Protein AF-A0A962E2M3-F1 (afdb_monomer)

Nearest PDB structures (foldseek):
  4b31-assembly1_B  TM=7.468E-01  e=2.258E-01  Mycothermus thermophilus
  4aul-assembly1_B  TM=7.492E-01  e=2.763E-01  Mycothermus thermophilus
  7vn0-assembly1_D  TM=7.448E-01  e=2.956E-01  Mycothermus thermophilus
  5xzm-assembly1_B  TM=7.473E-01  e=2.763E-01  Mycothermus thermophilus
  3qq1-assembly1_D  TM=5.057E-01  e=2.550E+00  Neisseria meningitidis MC58

Sequence (60 aa):
MKILYGVQGTGNGHISRARAMQKEFAKTDIEVDWLFSGRDKDKYFCMKDFKNSDYRKGLT

Mean predicted aligned error: 2.99 Å

Solvent-accessible surface area (backbone atoms only — not comparable to full-atom values): 3658 Å² total; per-residue (Å²): 97,81,45,82,48,79,37,65,45,71,44,69,68,47,52,54,52,50,50,57,48,49,62,56,42,72,76,53,84,51,46,59,39,32,39,38,21,49,52,64,77,87,79,60,75,87,59,84,81,56,56,70,61,48,78,34,71,54,98,118

Radius of gyration: 11.07 Å; Cα contacts (8 Å, |Δi|>4): 85; chains: 1; bounding box: 22×22×30 Å

Structure (mmCIF, N/CA/C/O backbone):
data_AF-A0A962E2M3-F1
#
_entry.id   AF-A0A962E2M3-F1
#
loop_
_atom_site.group_PDB
_atom_site.id
_atom_site.type_symbol
_atom_site.label_atom_id
_atom_site.label_alt_id
_atom_site.label_comp_id
_atom_site.label_asym_id
_atom_site.label_entity_id
_atom_site.label_seq_id
_atom_site.pdbx_PDB_ins_code
_atom_site.Cartn_x
_atom_site.Cartn_y
_atom_site.Cartn_z
_atom_site.occupancy
_atom_site.B_iso_or_equiv
_atom_site.auth_seq_id
_atom_site.auth_comp_id
_atom_site.auth_asym_id
_atom_site.auth_atom_id
_atom_site.pdbx_PDB_model_num
ATOM 1 N N . MET A 1 1 ? -8.280 3.938 15.823 1.00 83.31 1 MET A N 1
ATOM 2 C CA . MET A 1 1 ? -7.851 5.099 14.988 1.00 83.31 1 MET A CA 1
ATOM 3 C C . MET A 1 1 ? -7.546 4.599 13.577 1.00 83.31 1 MET A C 1
ATOM 5 O O . MET A 1 1 ? -7.076 3.474 13.477 1.00 83.31 1 MET A O 1
ATOM 9 N N . LYS A 1 2 ? -7.801 5.383 12.517 1.00 93.44 2 LYS A N 1
ATOM 10 C CA . LYS A 1 2 ? -7.463 5.016 11.124 1.00 93.44 2 LYS A CA 1
ATOM 11 C C . LYS A 1 2 ? -6.301 5.858 10.599 1.00 93.44 2 LYS A C 1
ATOM 13 O O . LYS A 1 2 ? -6.317 7.076 10.772 1.00 93.44 2 LYS A O 1
ATOM 18 N N . ILE A 1 3 ? -5.321 5.220 9.964 1.00 95.81 3 ILE A N 1
ATOM 19 C CA . ILE A 1 3 ? -4.162 5.874 9.339 1.00 95.81 3 ILE A CA 1
ATOM 20 C C . ILE A 1 3 ? -4.066 5.441 7.875 1.00 95.81 3 ILE A C 1
ATOM 22 O O . ILE A 1 3 ? -4.125 4.253 7.575 1.00 95.81 3 ILE A O 1
ATOM 26 N N . LEU A 1 4 ? -3.834 6.398 6.977 1.00 95.94 4 LEU A N 1
ATOM 27 C CA . LEU A 1 4 ? -3.373 6.115 5.619 1.00 95.94 4 LEU A CA 1
ATOM 28 C C . LEU A 1 4 ? -1.839 6.163 5.593 1.00 95.94 4 LEU A C 1
ATOM 30 O O . LEU A 1 4 ? -1.249 7.215 5.849 1.00 95.94 4 LEU A O 1
ATOM 34 N N . TYR A 1 5 ? -1.187 5.043 5.279 1.00 96.12 5 TYR A N 1
ATOM 35 C CA . TYR A 1 5 ? 0.271 4.940 5.197 1.00 96.12 5 TYR A CA 1
ATOM 36 C C . TYR A 1 5 ? 0.723 4.849 3.734 1.00 96.12 5 TYR A C 1
ATOM 38 O O . TYR A 1 5 ? 0.606 3.810 3.079 1.00 96.12 5 TYR A O 1
ATOM 46 N N . GLY A 1 6 ? 1.282 5.946 3.219 1.00 95.44 6 GLY A N 1
ATOM 47 C CA . GLY A 1 6 ? 1.845 6.016 1.870 1.00 95.44 6 GLY A CA 1
ATOM 48 C C . GLY A 1 6 ? 3.283 5.495 1.799 1.00 95.44 6 GLY A C 1
ATOM 49 O O . GLY A 1 6 ? 4.146 5.907 2.572 1.00 95.44 6 GLY A O 1
ATOM 50 N N . VAL A 1 7 ? 3.567 4.619 0.836 1.00 95.19 7 VAL A N 1
ATOM 51 C CA . VAL A 1 7 ? 4.894 4.044 0.592 1.00 95.19 7 VAL A CA 1
ATOM 52 C C . VAL A 1 7 ? 5.285 4.259 -0.865 1.00 95.19 7 VAL A C 1
ATOM 54 O O . VAL A 1 7 ? 4.769 3.612 -1.778 1.00 95.19 7 VAL A O 1
ATOM 57 N N . GLN A 1 8 ? 6.276 5.122 -1.090 1.00 93.62 8 GLN A N 1
ATOM 58 C CA . GLN A 1 8 ? 6.918 5.230 -2.396 1.00 93.62 8 GLN A CA 1
ATOM 59 C C . GLN A 1 8 ? 7.783 3.989 -2.635 1.00 93.62 8 GLN A C 1
ATOM 61 O O . GLN A 1 8 ? 8.912 3.879 -2.159 1.00 93.62 8 GLN A O 1
ATOM 66 N N . GLY A 1 9 ? 7.246 3.046 -3.390 1.00 91.75 9 GLY A N 1
ATOM 67 C CA . GLY A 1 9 ? 7.845 1.774 -3.744 1.00 91.75 9 GLY A CA 1
ATOM 68 C C . GLY A 1 9 ? 8.890 1.846 -4.848 1.00 91.75 9 GLY A C 1
ATOM 69 O O . GLY A 1 9 ? 9.209 0.801 -5.380 1.00 91.75 9 GLY A O 1
ATOM 70 N N . THR A 1 10 ? 9.462 2.996 -5.221 1.00 90.56 10 THR A N 1
ATOM 71 C CA . THR A 1 10 ? 10.527 3.037 -6.249 1.00 90.56 10 THR A CA 1
ATOM 72 C C . THR A 1 10 ? 11.775 2.247 -5.833 1.00 90.56 10 THR A C 1
ATOM 74 O O . THR A 1 10 ? 12.454 1.697 -6.696 1.00 90.56 10 THR A O 1
ATOM 77 N N . GLY A 1 11 ? 12.029 2.077 -4.527 1.00 88.56 11 GLY A N 1
ATOM 78 C CA . GLY A 1 11 ? 13.110 1.250 -3.975 1.00 88.56 11 GLY A CA 1
ATOM 79 C C . GLY A 1 11 ? 12.652 0.272 -2.883 1.00 88.56 11 GLY A C 1
ATOM 80 O O . GLY A 1 11 ? 11.747 0.563 -2.101 1.00 88.56 11 GLY A O 1
ATOM 81 N N . ASN A 1 12 ? 13.328 -0.879 -2.772 1.00 91.38 12 ASN A N 1
ATOM 82 C CA . ASN A 1 12 ? 12.964 -1.927 -1.802 1.00 91.38 12 ASN A CA 1
ATOM 83 C C . ASN A 1 12 ? 13.190 -1.502 -0.337 1.00 91.38 12 ASN A C 1
ATOM 85 O O . ASN A 1 12 ? 12.540 -2.028 0.563 1.00 91.38 12 ASN A O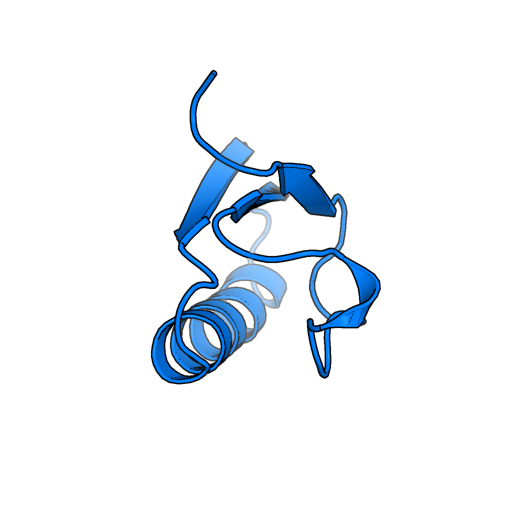 1
ATOM 89 N N . GLY A 1 13 ? 14.071 -0.526 -0.083 1.00 93.7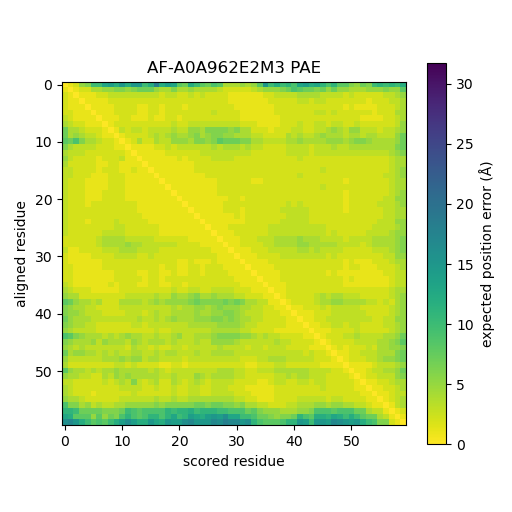5 13 GLY A N 1
ATOM 90 C CA . GLY A 1 13 ? 14.314 -0.001 1.265 1.00 93.75 13 GLY A CA 1
ATOM 91 C C . GLY A 1 13 ? 13.069 0.622 1.906 1.00 93.75 13 GLY A C 1
ATOM 92 O O . GLY A 1 13 ? 12.856 0.476 3.108 1.00 93.75 13 GLY A O 1
ATOM 93 N N . HIS A 1 14 ? 12.204 1.258 1.111 1.00 94.44 14 HIS A N 1
ATOM 94 C CA . HIS A 1 14 ? 10.963 1.862 1.607 1.00 94.44 14 HIS A CA 1
ATOM 95 C C . HIS A 1 14 ? 9.944 0.795 2.006 1.00 94.44 14 HIS A C 1
ATOM 97 O O . HIS A 1 14 ? 9.363 0.877 3.084 1.00 94.44 14 HIS A O 1
ATOM 103 N N . ILE A 1 15 ? 9.812 -0.253 1.191 1.00 93.56 15 ILE A N 1
ATOM 104 C CA . ILE A 1 15 ? 8.939 -1.401 1.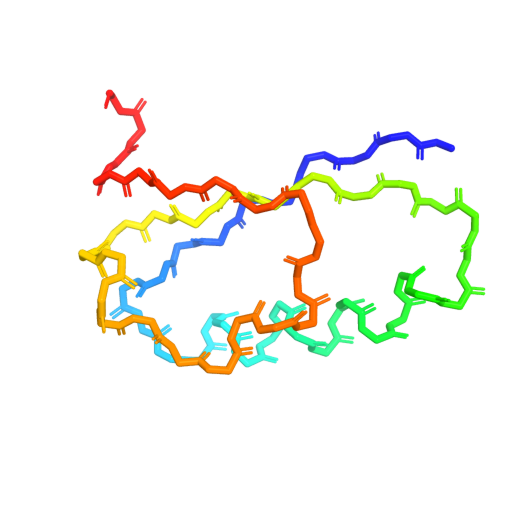470 1.00 93.56 15 ILE A CA 1
ATOM 105 C C . ILE A 1 15 ? 9.423 -2.144 2.725 1.00 93.56 15 ILE A C 1
ATOM 107 O O . ILE A 1 15 ? 8.624 -2.494 3.591 1.00 93.56 15 ILE A O 1
ATOM 111 N N . SER A 1 16 ? 10.738 -2.331 2.879 1.00 94.62 16 SER A N 1
ATOM 112 C CA . SER A 1 16 ? 11.316 -2.967 4.070 1.00 94.62 16 SER A CA 1
ATOM 113 C C . SER A 1 16 ? 11.019 -2.195 5.357 1.00 94.62 16 SER A C 1
ATOM 115 O O . SER A 1 16 ? 10.657 -2.816 6.358 1.00 94.62 16 SER A O 1
ATOM 117 N N . ARG A 1 17 ? 11.119 -0.858 5.337 1.00 95.31 17 ARG A N 1
ATOM 118 C CA . ARG A 1 17 ? 10.760 -0.006 6.485 1.00 95.31 17 ARG A CA 1
ATOM 119 C C . ARG A 1 17 ? 9.258 -0.020 6.763 1.00 95.31 17 ARG A C 1
ATOM 121 O O . ARG A 1 17 ? 8.861 -0.198 7.909 1.00 95.31 17 ARG A O 1
ATOM 128 N N . ALA A 1 18 ? 8.433 0.072 5.722 1.00 95.75 18 ALA A N 1
ATOM 129 C CA . ALA A 1 18 ? 6.982 -0.062 5.830 1.00 95.75 18 ALA A CA 1
ATOM 130 C C . ALA A 1 18 ? 6.580 -1.393 6.482 1.00 95.75 18 ALA A C 1
ATOM 132 O O . ALA A 1 18 ? 5.717 -1.427 7.350 1.00 95.75 18 ALA A O 1
ATOM 133 N N . ARG A 1 19 ? 7.262 -2.492 6.144 1.00 95.25 19 ARG A N 1
ATOM 134 C CA . ARG A 1 19 ? 7.012 -3.803 6.753 1.00 95.25 19 ARG A CA 1
ATOM 135 C C . ARG A 1 19 ? 7.395 -3.853 8.231 1.00 95.25 19 ARG A C 1
ATOM 137 O O . ARG A 1 19 ? 6.704 -4.502 9.009 1.00 95.25 19 ARG A O 1
ATOM 144 N N . ALA A 1 20 ? 8.484 -3.192 8.626 1.00 96.06 20 ALA A N 1
ATOM 145 C CA . ALA A 1 20 ? 8.825 -3.061 10.042 1.00 96.06 20 ALA A CA 1
ATOM 146 C C . ALA A 1 20 ? 7.708 -2.325 10.801 1.00 96.06 20 ALA A C 1
ATOM 148 O O . ALA A 1 20 ? 7.276 -2.799 11.844 1.00 96.06 20 ALA A O 1
ATOM 149 N N . MET A 1 21 ? 7.164 -1.252 10.217 1.00 96.31 21 MET A N 1
ATOM 150 C CA . MET A 1 21 ? 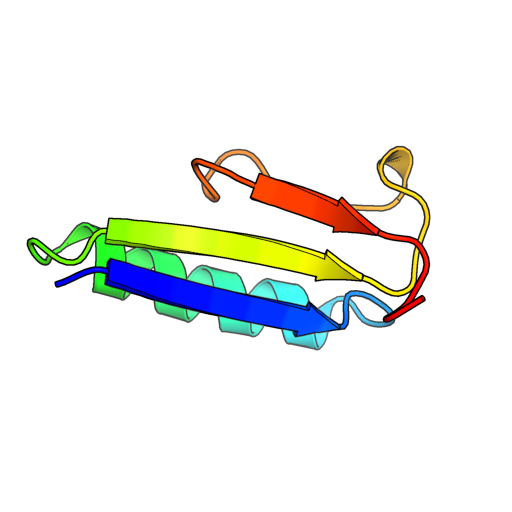6.013 -0.541 10.782 1.00 96.31 21 MET A CA 1
ATOM 151 C C . MET A 1 21 ? 4.752 -1.409 10.837 1.00 96.31 21 MET A C 1
ATOM 153 O O . MET A 1 21 ? 4.095 -1.446 11.870 1.00 96.31 21 MET A O 1
ATOM 157 N N . GLN A 1 22 ? 4.439 -2.158 9.775 1.00 96.00 22 GLN A N 1
ATOM 158 C CA . GLN A 1 22 ? 3.282 -3.061 9.741 1.00 96.00 22 GLN A CA 1
ATOM 159 C C . GLN A 1 22 ? 3.310 -4.083 10.885 1.00 96.00 22 GLN A C 1
ATOM 161 O O . GLN A 1 22 ? 2.270 -4.378 11.466 1.00 96.00 22 GLN A O 1
ATOM 166 N N . LYS A 1 23 ? 4.492 -4.597 11.252 1.00 95.75 23 LYS A N 1
ATOM 167 C CA . LYS A 1 23 ? 4.635 -5.516 12.394 1.00 95.75 23 LYS A CA 1
ATOM 168 C C . LYS A 1 23 ? 4.285 -4.871 13.730 1.00 95.75 23 LYS A C 1
ATOM 170 O O . LYS A 1 23 ? 3.759 -5.560 14.596 1.00 95.75 23 LYS A O 1
ATOM 175 N N . GLU A 1 24 ? 4.586 -3.589 13.905 1.00 96.69 24 GLU A N 1
ATOM 176 C CA . GLU A 1 24 ? 4.248 -2.866 15.132 1.00 96.69 24 GLU A CA 1
ATOM 177 C C . GLU A 1 24 ? 2.774 -2.450 15.144 1.00 96.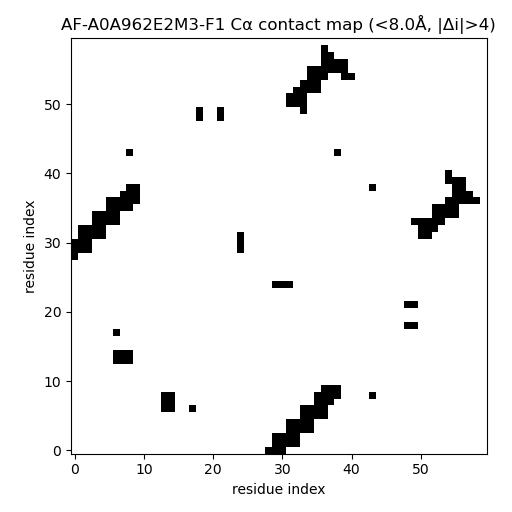69 24 GLU A C 1
ATOM 179 O O . GLU A 1 24 ? 2.107 -2.636 16.157 1.00 96.69 24 GLU A O 1
ATOM 184 N N . PHE A 1 25 ? 2.222 -2.005 14.009 1.00 95.62 25 PHE A N 1
ATOM 185 C CA . PHE A 1 25 ? 0.788 -1.717 13.889 1.00 95.62 25 PHE A CA 1
ATOM 186 C C . PHE A 1 25 ? -0.084 -2.953 14.118 1.00 95.62 25 PHE A C 1
ATOM 188 O O . PHE A 1 25 ? -1.126 -2.855 14.751 1.00 95.62 25 PHE A O 1
ATOM 195 N N . ALA A 1 26 ? 0.361 -4.138 13.694 1.00 93.88 26 ALA A N 1
ATOM 196 C CA . ALA A 1 26 ? -0.364 -5.384 13.939 1.00 93.88 26 ALA A CA 1
ATOM 197 C C . ALA A 1 26 ? -0.511 -5.748 15.433 1.00 93.88 26 ALA A C 1
ATOM 199 O O . ALA A 1 26 ? -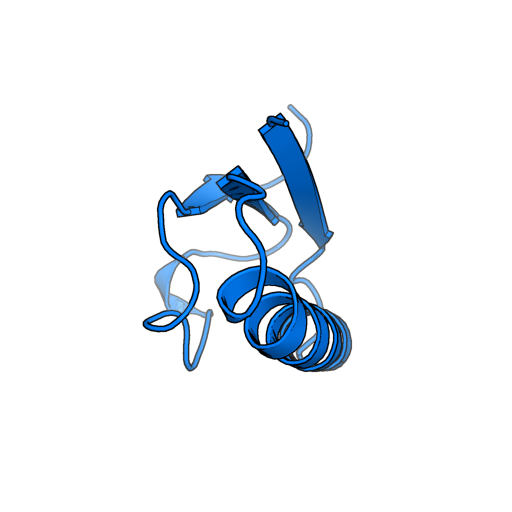1.288 -6.643 15.759 1.00 93.88 26 ALA A O 1
ATOM 200 N N . LYS A 1 27 ? 0.232 -5.089 16.334 1.00 96.69 27 LYS A N 1
ATOM 201 C CA . LYS A 1 27 ? 0.133 -5.266 17.793 1.00 96.69 27 LYS A CA 1
ATOM 202 C C . LYS A 1 27 ? -0.804 -4.249 18.454 1.00 96.69 27 LYS A C 1
ATOM 204 O O . LYS A 1 27 ? -0.961 -4.289 19.671 1.00 96.69 27 LYS A O 1
ATOM 209 N N . THR A 1 28 ? -1.382 -3.325 17.689 1.00 95.44 28 THR A N 1
ATOM 210 C CA . THR A 1 28 ? -2.273 -2.271 18.188 1.00 95.44 28 THR A CA 1
ATOM 211 C C . THR A 1 28 ? -3.678 -2.418 17.599 1.00 95.44 28 THR A C 1
ATOM 213 O O . THR A 1 28 ? -3.938 -3.292 16.775 1.00 95.44 28 THR A O 1
ATOM 216 N N . ASP A 1 29 ? -4.606 -1.565 18.032 1.00 95.75 29 ASP A N 1
ATOM 217 C CA . ASP A 1 29 ? -5.969 -1.457 17.495 1.00 95.75 29 ASP A CA 1
ATOM 218 C C . ASP A 1 29 ? -6.072 -0.460 16.319 1.00 95.75 29 ASP A C 1
ATOM 220 O O . ASP A 1 29 ? -7.165 -0.048 15.918 1.00 95.75 29 ASP A O 1
ATOM 224 N N . ILE A 1 30 ? -4.930 -0.024 15.779 1.00 95.38 30 ILE A N 1
ATOM 225 C CA . ILE A 1 30 ? -4.876 0.949 14.692 1.00 95.38 30 ILE A CA 1
ATOM 226 C C . ILE A 1 30 ? -5.139 0.231 13.374 1.00 95.38 30 ILE A C 1
ATOM 228 O O . ILE A 1 30 ? -4.427 -0.693 12.985 1.00 95.38 30 ILE A O 1
ATOM 232 N N . GLU A 1 31 ? -6.133 0.717 12.644 1.00 95.44 31 GLU A N 1
ATOM 233 C CA . GLU A 1 31 ? -6.395 0.270 11.286 1.00 95.44 31 GLU A CA 1
ATOM 234 C C . GLU A 1 31 ? -5.549 1.098 10.316 1.00 95.44 31 GLU A C 1
ATOM 236 O O . GLU A 1 31 ? -5.557 2.333 10.358 1.00 95.44 31 GLU A O 1
ATOM 241 N N . VAL A 1 32 ? -4.795 0.408 9.462 1.00 96.75 32 VAL A N 1
ATOM 242 C CA . VAL A 1 32 ? -3.883 1.037 8.508 1.00 96.75 32 VAL A CA 1
ATOM 243 C C . VAL A 1 32 ? -4.285 0.656 7.093 1.00 96.75 32 VAL A C 1
ATOM 245 O O . VAL A 1 32 ? -4.260 -0.524 6.740 1.00 96.75 32 VAL A O 1
ATOM 248 N N . ASP A 1 33 ? -4.589 1.668 6.289 1.00 96.56 33 ASP A N 1
ATOM 249 C CA . ASP A 1 33 ? -4.760 1.537 4.847 1.00 96.56 33 ASP A CA 1
ATOM 250 C C . ASP A 1 33 ? -3.425 1.843 4.167 1.00 96.56 33 ASP A C 1
ATOM 252 O O . ASP A 1 33 ? -2.785 2.866 4.436 1.00 96.56 33 ASP A O 1
ATOM 256 N N . TRP A 1 34 ? -2.973 0.944 3.298 1.00 96.38 34 TRP A N 1
ATOM 257 C CA . TRP A 1 34 ? -1.648 1.036 2.690 1.00 96.38 34 TRP A CA 1
ATOM 258 C C . TRP A 1 34 ? -1.754 1.528 1.255 1.00 96.38 34 TRP A C 1
ATOM 260 O O . TRP A 1 34 ? -2.469 0.943 0.447 1.00 96.38 34 TRP A O 1
ATOM 270 N N . LEU A 1 35 ? -0.989 2.559 0.904 1.00 95.56 35 LEU A N 1
ATOM 271 C CA . LEU A 1 35 ? -0.924 3.065 -0.464 1.00 95.56 35 LEU A CA 1
ATOM 272 C C . LEU A 1 35 ? 0.496 2.946 -1.003 1.00 95.56 35 LEU A C 1
ATOM 274 O O . LEU A 1 35 ? 1.388 3.688 -0.597 1.00 95.56 35 LEU A O 1
ATOM 278 N N . PHE A 1 36 ? 0.706 2.044 -1.953 1.00 95.44 36 PHE A N 1
ATOM 279 C CA . PHE A 1 36 ? 1.988 1.868 -2.624 1.00 95.44 36 PHE A CA 1
ATOM 280 C C . PHE A 1 36 ? 2.012 2.623 -3.950 1.00 95.44 36 PHE A C 1
ATOM 282 O O . PHE A 1 36 ? 1.076 2.527 -4.743 1.00 95.44 36 PHE A O 1
ATOM 289 N N . SER A 1 37 ? 3.095 3.354 -4.218 1.00 95.12 37 SER A N 1
ATOM 290 C CA . SER A 1 37 ? 3.263 4.063 -5.491 1.00 95.12 37 SER A CA 1
ATOM 291 C C . SER A 1 37 ? 4.651 3.924 -6.110 1.00 95.12 37 SER A C 1
ATOM 293 O O . SER A 1 37 ? 5.599 3.520 -5.442 1.00 95.12 37 SER A O 1
ATOM 295 N N . GLY A 1 38 ? 4.795 4.257 -7.394 1.00 92.31 38 GLY A N 1
ATOM 296 C CA . GLY A 1 38 ? 6.104 4.411 -8.038 1.00 92.31 38 GLY A CA 1
ATOM 297 C C . GLY A 1 38 ? 6.681 3.168 -8.722 1.00 92.31 38 GLY A C 1
ATOM 298 O O . GLY A 1 38 ? 7.813 3.228 -9.197 1.00 92.31 38 GLY A O 1
ATOM 299 N N . ARG A 1 39 ? 5.945 2.052 -8.803 1.00 91.69 39 ARG A N 1
ATOM 300 C CA . ARG A 1 39 ? 6.232 0.954 -9.746 1.00 91.69 39 ARG A CA 1
ATOM 301 C C . ARG A 1 39 ? 4.976 0.135 -10.052 1.00 91.69 39 ARG A C 1
ATOM 303 O O . ARG A 1 39 ? 3.957 0.284 -9.382 1.00 91.69 39 ARG A O 1
ATOM 310 N N . ASP A 1 40 ? 5.065 -0.733 -11.054 1.00 91.06 40 ASP A N 1
ATOM 311 C CA . ASP A 1 40 ? 3.986 -1.660 -11.405 1.00 91.06 40 ASP A CA 1
ATOM 312 C C . ASP A 1 40 ? 3.732 -2.678 -10.276 1.00 91.06 40 ASP A C 1
ATOM 314 O O . ASP A 1 40 ? 4.661 -3.093 -9.575 1.00 91.06 40 ASP A O 1
ATOM 318 N N . LYS A 1 41 ? 2.464 -3.068 -10.081 1.00 90.69 41 LYS A N 1
ATOM 319 C CA . LYS A 1 41 ? 2.011 -3.914 -8.957 1.00 90.69 41 LYS A CA 1
ATOM 320 C C . LYS A 1 41 ? 2.726 -5.273 -8.897 1.00 90.69 41 LYS A C 1
ATOM 322 O O . LYS A 1 41 ? 3.005 -5.776 -7.813 1.00 90.69 41 LYS A O 1
ATOM 327 N N . ASP A 1 42 ? 3.037 -5.848 -10.048 1.00 91.69 42 ASP A N 1
ATOM 328 C CA . ASP A 1 42 ? 3.756 -7.114 -10.226 1.00 91.69 42 ASP A CA 1
ATOM 329 C C . ASP A 1 42 ? 5.240 -7.043 -9.823 1.00 91.69 42 ASP A C 1
ATOM 331 O O . ASP A 1 42 ? 5.854 -8.070 -9.544 1.00 91.69 42 ASP A O 1
ATOM 335 N N . LYS A 1 43 ? 5.813 -5.838 -9.720 1.00 91.00 43 LYS A N 1
ATOM 336 C CA . LYS A 1 43 ? 7.207 -5.601 -9.301 1.00 91.00 43 LYS A CA 1
ATOM 337 C C . LYS A 1 43 ? 7.368 -5.379 -7.793 1.00 91.00 43 LYS A C 1
ATOM 339 O O . LYS A 1 43 ? 8.452 -4.995 -7.330 1.00 91.00 43 LYS A O 1
ATOM 344 N N . TYR A 1 44 ? 6.298 -5.557 -7.020 1.00 91.62 44 TYR A N 1
ATOM 345 C CA . TYR A 1 44 ? 6.347 -5.549 -5.561 1.00 91.62 44 TYR A CA 1
ATOM 346 C C . TYR A 1 44 ? 6.577 -6.957 -5.013 1.00 91.62 44 TYR A C 1
ATOM 348 O O . TYR A 1 44 ? 6.127 -7.952 -5.572 1.00 91.62 44 TYR A O 1
ATOM 356 N N . PHE A 1 45 ? 7.250 -7.036 -3.866 1.00 88.06 45 PHE A N 1
ATOM 357 C CA . PHE A 1 45 ? 7.613 -8.299 -3.230 1.00 88.06 45 PHE A CA 1
ATOM 358 C C . PHE A 1 45 ? 7.123 -8.322 -1.789 1.00 88.06 45 PHE A C 1
ATOM 360 O O . PHE A 1 45 ? 7.128 -7.296 -1.112 1.00 88.06 45 PHE A O 1
ATOM 367 N N . CYS A 1 46 ? 6.766 -9.512 -1.302 1.00 87.69 46 CYS A N 1
ATOM 368 C CA . CYS A 1 46 ? 6.404 -9.736 0.100 1.00 87.69 46 CYS A CA 1
ATOM 369 C C . CYS A 1 46 ? 5.231 -8.865 0.590 1.00 87.69 46 CYS A C 1
ATOM 371 O O . CYS A 1 46 ? 5.235 -8.406 1.728 1.00 87.69 46 CYS A O 1
ATOM 373 N N . MET A 1 47 ? 4.215 -8.663 -0.254 1.00 91.81 47 MET A N 1
ATOM 374 C CA . MET A 1 47 ? 3.102 -7.755 0.052 1.00 91.81 47 MET A CA 1
ATOM 375 C C . MET A 1 47 ? 2.005 -8.352 0.941 1.00 91.81 47 MET A C 1
ATOM 377 O O . MET A 1 47 ? 1.089 -7.643 1.338 1.00 91.81 47 MET A O 1
ATOM 381 N N . LYS A 1 48 ? 2.089 -9.651 1.255 1.00 90.06 48 LYS A N 1
ATOM 382 C CA . LYS A 1 48 ? 1.038 -10.404 1.962 1.00 90.06 48 LYS A CA 1
ATOM 383 C C . LYS A 1 48 ? 0.678 -9.820 3.331 1.00 90.06 48 LYS A C 1
ATOM 385 O O . LYS A 1 48 ? -0.464 -9.947 3.756 1.00 90.06 48 LYS A O 1
ATOM 390 N N . ASP A 1 49 ? 1.641 -9.188 3.997 1.00 90.31 49 ASP A N 1
ATOM 391 C CA . ASP A 1 49 ? 1.452 -8.647 5.342 1.00 90.31 49 ASP A CA 1
ATOM 392 C C . ASP A 1 49 ? 0.689 -7.313 5.336 1.00 90.31 49 ASP A C 1
ATOM 394 O O . ASP A 1 49 ? 0.128 -6.937 6.364 1.00 90.31 49 ASP A O 1
ATOM 398 N N . PHE A 1 50 ? 0.638 -6.604 4.203 1.00 93.81 50 PHE A N 1
ATOM 399 C CA . PHE A 1 50 ? -0.064 -5.327 4.064 1.00 93.81 50 PHE A CA 1
ATOM 400 C C . PHE A 1 50 ? -1.531 -5.572 3.695 1.00 93.81 50 PHE A C 1
ATOM 402 O O . PHE A 1 50 ? -1.881 -5.756 2.529 1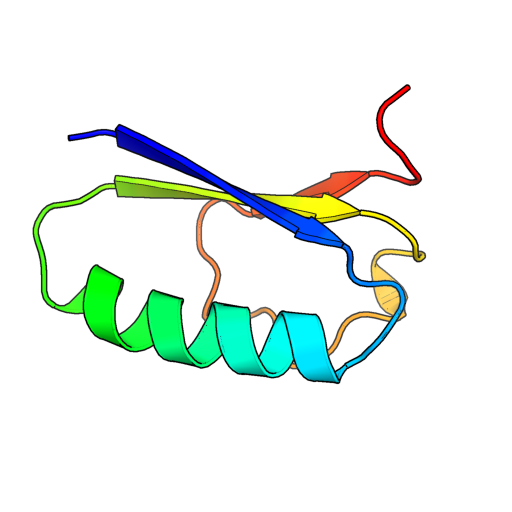.00 93.81 50 PHE A O 1
ATOM 409 N N . LYS A 1 51 ? -2.398 -5.598 4.709 1.00 89.62 51 LYS A N 1
ATOM 410 C CA . LYS A 1 51 ? -3.856 -5.660 4.519 1.00 89.62 51 LYS A CA 1
ATOM 411 C C . LYS A 1 51 ? -4.361 -4.330 3.952 1.00 89.62 51 LYS A C 1
ATOM 413 O O . LYS A 1 51 ? -3.720 -3.315 4.169 1.00 89.62 51 LYS A O 1
ATOM 418 N N . ASN A 1 52 ? -5.489 -4.331 3.240 1.00 92.75 52 ASN A N 1
ATOM 419 C CA . ASN A 1 52 ? -6.085 -3.113 2.664 1.00 92.75 52 ASN A CA 1
ATOM 420 C C . ASN A 1 52 ? -5.078 -2.271 1.850 1.00 92.75 52 ASN A C 1
ATOM 422 O O . ASN A 1 52 ? -4.924 -1.070 2.064 1.00 92.75 52 ASN A O 1
ATOM 426 N N . SER A 1 53 ? -4.335 -2.927 0.950 1.00 94.00 53 SER A N 1
ATOM 427 C CA . SER A 1 53 ? -3.296 -2.277 0.147 1.00 94.00 53 SER A CA 1
ATOM 428 C C . SER A 1 53 ? -3.782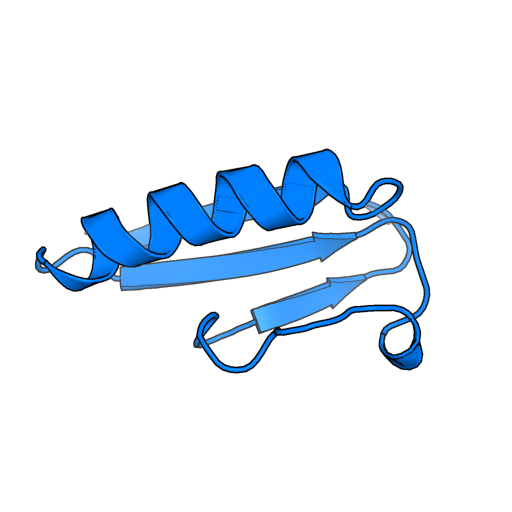 -1.888 -1.248 1.00 94.00 53 SER A C 1
ATOM 430 O O . SER A 1 53 ? -4.175 -2.765 -2.026 1.00 94.00 53 SER A O 1
ATOM 432 N N . ASP A 1 54 ? -3.616 -0.618 -1.596 1.00 94.44 54 ASP A N 1
ATOM 433 C CA . ASP A 1 54 ? -3.796 -0.077 -2.939 1.00 94.44 54 ASP A CA 1
ATOM 434 C C . ASP A 1 54 ? -2.458 0.230 -3.618 1.00 94.44 54 ASP A C 1
ATOM 436 O O . ASP A 1 54 ? -1.442 0.497 -2.973 1.00 94.44 54 ASP A O 1
ATOM 440 N N . TYR A 1 55 ? -2.463 0.197 -4.952 1.00 94.38 55 TYR A N 1
ATOM 441 C CA . TYR A 1 55 ? -1.279 0.399 -5.788 1.00 94.38 55 TYR A CA 1
ATOM 442 C C . TYR A 1 55 ? -1.568 1.461 -6.847 1.00 94.38 55 TYR A C 1
ATOM 444 O O . TYR A 1 55 ? -2.540 1.351 -7.595 1.00 94.38 55 TYR A O 1
ATOM 452 N N . ARG A 1 56 ? -0.714 2.481 -6.939 1.00 93.00 56 ARG A N 1
ATOM 453 C CA . ARG A 1 56 ? -0.828 3.586 -7.901 1.00 93.00 56 ARG A CA 1
ATOM 454 C C . ARG A 1 56 ? 0.485 3.788 -8.649 1.00 93.00 56 ARG A C 1
ATOM 456 O O . ARG A 1 56 ? 1.559 3.492 -8.142 1.00 93.00 56 ARG A O 1
ATOM 463 N N . LYS A 1 57 ? 0.431 4.341 -9.862 1.00 87.81 57 LYS A N 1
ATOM 464 C CA . LYS A 1 57 ? 1.661 4.706 -10.589 1.00 87.81 57 LYS A CA 1
ATOM 465 C C . LYS A 1 57 ? 2.348 5.924 -9.960 1.00 87.81 57 LYS A C 1
ATOM 467 O O . LYS A 1 57 ? 3.570 5.945 -9.853 1.00 87.81 57 LYS A O 1
ATOM 472 N N . GLY A 1 58 ? 1.562 6.885 -9.478 1.00 79.62 58 GLY A N 1
ATOM 473 C CA . GLY A 1 58 ? 2.006 8.122 -8.836 1.00 79.62 58 GLY A CA 1
ATOM 474 C C . GLY A 1 58 ? 0.881 8.742 -8.001 1.00 79.62 58 GLY A C 1
ATOM 475 O O . GLY A 1 58 ? -0.048 8.038 -7.615 1.00 79.62 58 GLY A O 1
ATOM 476 N N . LEU A 1 59 ? 0.977 10.043 -7.712 1.00 69.56 59 LEU A N 1
ATOM 477 C CA . LEU A 1 59 ? -0.012 10.802 -6.922 1.00 69.56 59 LEU A CA 1
ATOM 478 C C . LEU A 1 59 ? -1.167 11.388 -7.760 1.00 69.56 59 LEU A C 1
ATOM 480 O O . LEU A 1 59 ? -1.972 12.151 -7.236 1.00 69.56 59 LEU A O 1
ATOM 484 N N . THR A 1 60 ? -1.222 11.051 -9.047 1.00 61.69 60 THR A N 1
ATOM 485 C CA . THR A 1 60 ? -2.218 11.5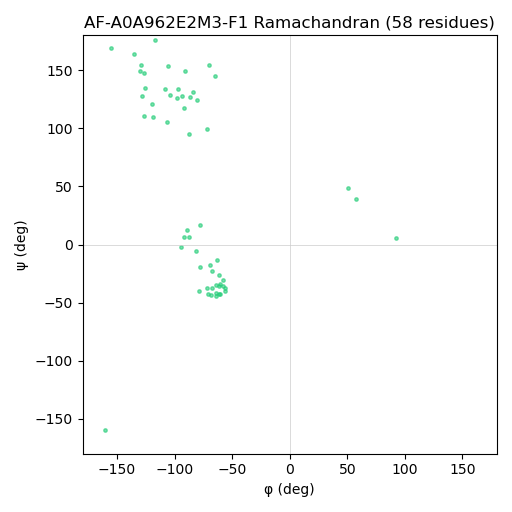09 -10.028 1.00 61.69 60 THR A CA 1
ATOM 486 C C . THR A 1 60 ? -3.099 10.361 -10.481 1.00 61.69 60 THR A C 1
ATOM 488 O O . THR A 1 60 ? -2.524 9.266 -10.708 1.00 61.69 60 THR A O 1
#

Foldseek 3Di:
DEEEAEFAVLDVVRVVVVVVVLVVVVVDPYHYAYEYECDDPVPDPPCVSHPNYDYYPDPD

pLDDT: mean 92.29, std 5.98, range [61.69, 96.75]

Secondary structure (DSSP, 8-state):
-EEEEEEETTSHHHHHHHHHHHHHHTTSS-EEEEEEESS-GGG--SGGG-SSEEEESS--